Protein AF-A0A2M8AZI8-F1 (afdb_monomer_lite)

Radius of gyration: 31.73 Å; chains: 1; bounding box: 90×28×81 Å

Structure (mmCIF, N/CA/C/O backbone):
data_AF-A0A2M8AZI8-F1
#
_entry.id   AF-A0A2M8AZI8-F1
#
loop_
_atom_site.group_PDB
_atom_site.id
_atom_site.type_symbol
_atom_site.label_atom_id
_atom_site.label_alt_id
_atom_site.label_comp_id
_atom_site.label_asym_id
_atom_site.label_entity_id
_atom_site.label_seq_id
_atom_site.pdbx_PDB_ins_code
_atom_site.Cartn_x
_atom_site.Cartn_y
_atom_site.Cartn_z
_atom_site.occupancy
_atom_site.B_iso_or_equiv
_atom_site.auth_seq_id
_atom_site.auth_comp_id
_atom_site.auth_asym_id
_atom_site.auth_atom_id
_atom_site.pdbx_PDB_model_num
ATOM 1 N N . MET A 1 1 ? -41.576 -0.515 -7.253 1.00 39.91 1 MET A N 1
ATOM 2 C CA . MET A 1 1 ? -41.317 -1.568 -6.242 1.00 39.91 1 MET A CA 1
ATOM 3 C C . MET A 1 1 ? -39.993 -1.218 -5.573 1.00 39.91 1 MET A C 1
ATOM 5 O O . MET A 1 1 ? -39.043 -1.080 -6.317 1.00 39.91 1 MET A O 1
ATOM 9 N N . ALA A 1 2 ? -39.804 -0.953 -4.282 1.00 43.09 2 ALA A N 1
ATOM 10 C CA . ALA A 1 2 ? -40.608 -0.882 -3.058 1.00 43.09 2 ALA A CA 1
ATOM 11 C C . ALA A 1 2 ? -39.944 0.237 -2.199 1.00 43.09 2 ALA A C 1
ATOM 13 O O . ALA A 1 2 ? -38.724 0.293 -2.132 1.00 43.09 2 ALA A O 1
ATOM 14 N N . TRP A 1 3 ? -40.630 1.320 -1.815 1.00 40.69 3 TRP A N 1
ATOM 15 C CA . TRP A 1 3 ? -41.334 1.496 -0.527 1.00 40.69 3 TRP A CA 1
ATOM 16 C C . TRP A 1 3 ? -40.408 1.161 0.658 1.00 40.69 3 TRP A C 1
ATOM 18 O O . TRP A 1 3 ? -40.169 -0.003 0.946 1.00 40.69 3 TRP A O 1
ATOM 28 N N . LYS A 1 4 ? -39.724 2.152 1.248 1.00 44.53 4 LYS A N 1
ATOM 29 C CA . LYS A 1 4 ? -40.235 2.972 2.370 1.00 44.53 4 LYS A CA 1
ATOM 30 C C . LYS A 1 4 ? -40.916 2.115 3.451 1.00 44.53 4 LYS A C 1
ATOM 32 O O . LYS A 1 4 ? -42.136 2.087 3.547 1.00 44.53 4 LYS A O 1
ATOM 37 N N . LEU A 1 5 ? -40.115 1.417 4.250 1.00 49.28 5 LEU A N 1
ATOM 38 C CA . LEU A 1 5 ? -40.433 1.156 5.658 1.00 49.28 5 LEU A CA 1
ATOM 39 C C . LEU A 1 5 ? -39.701 2.222 6.482 1.00 49.28 5 LEU A C 1
ATOM 41 O O . LEU A 1 5 ? -38.779 2.825 5.951 1.00 49.28 5 LEU A O 1
ATOM 45 N N . TRP A 1 6 ? -40.048 2.388 7.755 1.00 47.81 6 TRP A N 1
ATOM 46 C CA . TRP A 1 6 ? -39.497 3.376 8.698 1.00 47.81 6 TRP A CA 1
ATOM 47 C C . TRP A 1 6 ? -40.212 4.729 8.676 1.00 47.81 6 TRP A C 1
ATOM 49 O O . TRP A 1 6 ? -39.631 5.727 8.288 1.00 47.81 6 TRP A O 1
ATOM 59 N N . ASP A 1 7 ? -41.473 4.740 9.118 1.00 43.44 7 ASP A N 1
ATOM 60 C CA . ASP A 1 7 ? -42.117 5.910 9.738 1.00 43.44 7 ASP A CA 1
ATOM 61 C C . ASP A 1 7 ? -43.399 5.464 10.461 1.00 43.44 7 ASP A C 1
ATOM 63 O O . ASP A 1 7 ? -44.515 5.675 9.991 1.00 43.44 7 ASP A O 1
ATOM 67 N N . SER A 1 8 ? -43.265 4.779 11.603 1.00 48.00 8 SER A N 1
ATOM 68 C CA . SER A 1 8 ? -44.414 4.540 12.489 1.00 48.00 8 SER A CA 1
ATOM 69 C C . SER A 1 8 ? -43.998 4.082 13.890 1.00 48.00 8 SER A C 1
ATOM 71 O O . SER A 1 8 ? -44.100 2.901 14.197 1.00 48.00 8 SER A O 1
ATOM 73 N N . ILE A 1 9 ? -43.578 5.009 14.753 1.00 46.41 9 ILE A N 1
ATOM 74 C CA . ILE A 1 9 ? -43.908 4.997 16.192 1.00 46.41 9 ILE A CA 1
ATOM 75 C C . ILE A 1 9 ? -44.066 6.469 16.601 1.00 46.41 9 ILE A C 1
ATOM 77 O O . ILE A 1 9 ? -43.119 7.164 16.946 1.00 46.41 9 ILE A O 1
ATOM 81 N N . THR A 1 10 ? -45.295 6.966 16.530 1.00 44.00 10 THR A N 1
ATOM 82 C CA . THR A 1 10 ? -45.736 8.146 17.281 1.00 44.00 10 THR A CA 1
ATOM 83 C C . THR A 1 10 ? -47.015 7.725 17.984 1.00 44.00 10 THR A C 1
ATOM 85 O O . THR A 1 10 ? -48.093 7.681 17.397 1.00 44.00 10 THR A O 1
ATOM 88 N N . ILE A 1 11 ? -46.880 7.312 19.243 1.00 44.59 11 ILE A N 1
ATOM 89 C CA . ILE A 1 11 ? -48.022 7.021 20.107 1.00 44.59 11 ILE A CA 1
ATOM 90 C C . ILE A 1 11 ? -48.446 8.351 20.727 1.00 44.59 11 ILE A C 1
ATOM 92 O O . ILE A 1 11 ? -47.822 8.842 21.663 1.00 44.59 11 ILE A O 1
ATOM 96 N N . ALA A 1 12 ? -49.510 8.932 20.180 1.00 41.91 12 ALA A N 1
ATOM 97 C CA . ALA A 1 12 ? -50.284 9.993 20.807 1.00 41.91 12 ALA A CA 1
ATOM 98 C C . ALA A 1 12 ? -51.715 9.486 21.035 1.00 41.91 12 ALA A C 1
ATOM 100 O O . ALA A 1 12 ? -52.374 9.069 20.084 1.00 41.91 12 ALA A O 1
ATOM 101 N N . ARG A 1 13 ? -52.163 9.503 22.296 1.00 47.25 13 ARG A N 1
ATOM 102 C CA . ARG A 1 13 ? -53.547 9.442 22.830 1.00 47.25 13 ARG A CA 1
ATOM 103 C C . ARG A 1 13 ? -53.390 9.314 24.355 1.00 47.25 13 ARG A C 1
ATOM 105 O O . ARG A 1 13 ? -52.532 8.562 24.790 1.00 47.25 13 ARG A O 1
ATOM 112 N N . SER A 1 14 ? -54.130 9.940 25.260 1.00 46.47 14 SER A N 1
ATOM 113 C CA . SER A 1 14 ? -55.259 10.875 25.246 1.00 46.47 14 SER A CA 1
ATOM 114 C C . SER A 1 14 ? -55.613 11.096 26.731 1.00 46.47 14 SER A C 1
ATOM 116 O O . SER A 1 14 ? -55.758 10.113 27.453 1.00 46.47 14 SER A O 1
ATOM 118 N N . GLU A 1 15 ? -55.777 12.333 27.195 1.00 40.75 15 GLU A N 1
ATOM 119 C CA . GLU A 1 15 ? -56.519 12.669 28.436 1.00 40.75 15 GLU A CA 1
ATOM 120 C C . GLU A 1 15 ? -58.011 12.944 28.071 1.00 40.75 15 GLU A C 1
ATOM 122 O O . GLU A 1 15 ? -58.261 13.035 26.864 1.00 40.75 15 GLU A O 1
ATOM 127 N N . PRO A 1 16 ? -59.020 13.117 28.982 1.00 47.03 16 PRO A N 1
ATOM 128 C CA . PRO A 1 16 ? -58.931 13.484 30.411 1.00 47.03 16 PRO A CA 1
ATOM 129 C C . PRO A 1 16 ? -60.017 12.944 31.412 1.00 47.03 16 PRO A C 1
ATOM 131 O O . PRO A 1 16 ? -61.083 12.460 31.048 1.00 47.03 16 PRO A O 1
ATOM 134 N N . ARG A 1 17 ? -59.765 13.246 32.705 1.00 46.69 17 ARG A N 1
ATOM 135 C CA . ARG A 1 17 ? -60.688 13.661 33.808 1.00 46.69 17 ARG A CA 1
ATOM 136 C C . ARG A 1 17 ? 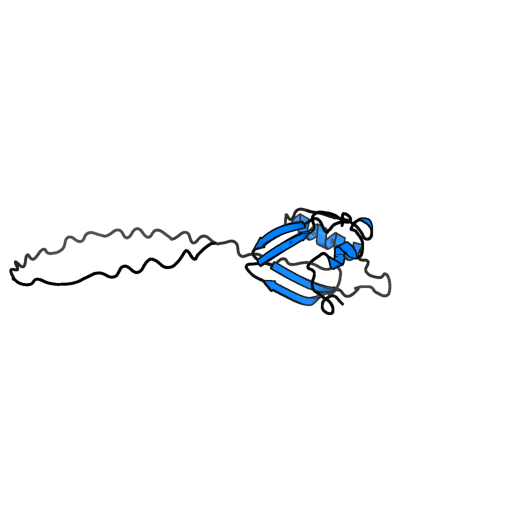-61.457 12.629 34.671 1.00 46.69 17 ARG A C 1
ATOM 138 O O . ARG A 1 17 ? -62.386 11.986 34.203 1.00 46.69 17 ARG A O 1
ATOM 145 N N . LYS A 1 18 ? -61.231 12.694 36.002 1.00 32.22 18 LYS A N 1
ATOM 146 C CA . LYS A 1 18 ? -62.204 13.113 37.057 1.00 32.22 18 LYS A CA 1
ATOM 147 C C . LYS A 1 18 ? -61.525 13.297 38.442 1.00 32.22 18 LYS A C 1
ATOM 149 O O . LYS A 1 18 ? -60.612 12.567 38.797 1.00 32.22 18 LYS A O 1
ATOM 154 N N . ARG A 1 19 ? -61.988 14.306 39.192 1.00 44.78 19 ARG A N 1
ATOM 155 C CA . ARG A 1 19 ? -61.738 14.715 40.607 1.00 44.78 19 ARG A CA 1
ATOM 156 C C . ARG A 1 19 ? -63.156 14.925 41.216 1.00 44.78 19 ARG A C 1
ATOM 158 O O . ARG A 1 19 ? -64.016 15.234 40.385 1.00 44.78 19 ARG A O 1
ATOM 165 N N . PRO A 1 20 ? -63.473 14.843 42.535 1.00 53.12 20 PRO A N 1
ATOM 166 C CA . PRO A 1 20 ? -62.659 14.918 43.768 1.00 53.12 20 PRO A CA 1
ATOM 167 C C . PRO A 1 20 ? -62.921 13.773 44.771 1.00 53.12 20 PRO A C 1
ATOM 169 O O . PRO A 1 20 ? -63.761 12.917 44.534 1.00 53.12 20 PRO A O 1
ATOM 172 N N . GLU A 1 21 ? -62.179 13.737 45.880 1.00 49.50 21 GLU A N 1
ATOM 173 C CA . GLU A 1 21 ? -62.717 13.939 47.243 1.00 49.50 21 GLU A CA 1
ATOM 174 C C . GLU A 1 21 ? -61.656 13.499 48.261 1.00 49.50 21 GLU A C 1
ATOM 176 O O . GLU A 1 21 ? -60.985 12.477 48.124 1.00 49.50 21 GLU A O 1
ATOM 181 N N . GLN A 1 22 ? -61.461 14.351 49.255 1.00 54.09 22 GLN A N 1
ATOM 182 C CA . GLN A 1 22 ? -60.545 14.185 50.369 1.00 54.09 22 GLN A CA 1
ATOM 183 C C . GLN A 1 22 ? -60.971 13.030 51.280 1.00 54.09 22 GLN A C 1
ATOM 185 O O . GLN A 1 22 ? -62.155 12.875 51.530 1.00 54.09 22 GLN A O 1
ATOM 190 N N . LEU A 1 23 ? -60.005 12.337 51.892 1.00 49.53 23 LEU A N 1
ATOM 191 C CA . LEU A 1 23 ? -60.018 12.029 53.331 1.00 49.53 23 LEU A CA 1
ATOM 192 C C . LEU A 1 23 ? -58.659 11.447 53.751 1.00 49.53 23 LEU A C 1
ATOM 194 O O . LEU A 1 23 ? -58.264 10.356 53.351 1.00 49.53 23 LEU A O 1
ATOM 198 N N . GLN A 1 24 ? -57.923 12.223 54.552 1.00 51.84 24 GLN A N 1
ATOM 199 C CA . GLN A 1 24 ? -56.728 11.765 55.263 1.00 51.84 24 GLN A CA 1
ATOM 200 C C . GLN A 1 24 ? -57.138 10.916 56.471 1.00 51.84 24 GLN A C 1
ATOM 202 O O . GLN A 1 24 ? -58.097 11.256 57.162 1.00 51.84 24 GLN A O 1
ATOM 207 N N . PRO A 1 25 ? -56.311 9.930 56.838 1.00 47.03 25 PRO A N 1
ATOM 208 C CA . PRO A 1 25 ? -55.832 9.903 58.217 1.00 47.03 25 PRO A CA 1
ATOM 209 C C . PRO A 1 25 ? -54.302 9.937 58.268 1.00 47.03 25 PRO A C 1
ATOM 211 O O . PRO A 1 25 ? -53.605 9.093 57.706 1.00 47.03 25 PRO A O 1
ATOM 214 N N . LYS A 1 26 ? -53.770 10.923 58.997 1.00 51.19 26 LYS A N 1
ATOM 215 C CA . LYS A 1 26 ? -52.360 10.992 59.388 1.00 51.19 26 LYS A CA 1
ATOM 216 C C . LYS A 1 26 ? -52.056 9.860 60.370 1.00 51.19 26 LYS A C 1
ATOM 218 O O . LYS A 1 26 ? -52.323 9.991 61.561 1.00 51.19 26 LYS A O 1
ATOM 223 N N . THR A 1 27 ? -51.447 8.773 59.906 1.00 55.84 27 THR A N 1
ATOM 224 C CA . THR A 1 27 ? -50.820 7.795 60.804 1.00 55.84 27 THR A CA 1
ATOM 225 C C . THR A 1 27 ? -49.329 8.085 60.914 1.00 55.84 27 THR A C 1
ATOM 227 O O . THR A 1 27 ? -48.545 7.766 60.020 1.00 55.84 27 THR A O 1
ATOM 230 N N . HIS A 1 28 ? -48.937 8.692 62.033 1.00 58.28 28 HIS A N 1
ATOM 231 C CA . HIS A 1 28 ? -47.547 8.780 62.467 1.00 58.28 28 HIS A CA 1
ATOM 232 C C . HIS A 1 28 ? -46.979 7.365 62.659 1.00 58.28 28 HIS A C 1
ATOM 234 O O . HIS A 1 28 ? -47.304 6.689 63.631 1.00 58.28 28 HIS A O 1
ATOM 240 N N . ARG A 1 29 ? -46.082 6.929 61.771 1.00 61.47 29 ARG A N 1
ATOM 241 C CA . ARG A 1 29 ? -45.151 5.832 62.065 1.00 61.47 29 ARG A CA 1
ATOM 242 C C . ARG A 1 29 ? -43.732 6.391 62.110 1.00 61.47 29 ARG A C 1
ATOM 244 O O . ARG A 1 29 ? -43.148 6.737 61.089 1.00 61.47 29 ARG A O 1
ATOM 251 N N . ARG A 1 30 ? -43.215 6.531 63.335 1.00 57.91 30 ARG A N 1
ATOM 252 C CA . ARG A 1 30 ? -41.795 6.777 63.632 1.00 57.91 30 ARG A CA 1
ATOM 253 C C . ARG A 1 30 ? -40.954 5.538 63.259 1.00 57.91 30 ARG A C 1
ATOM 255 O O . ARG A 1 30 ? -41.508 4.461 63.051 1.00 57.91 30 ARG A O 1
ATOM 262 N N . PRO A 1 31 ? -39.638 5.706 63.063 1.00 51.38 31 PRO A N 1
ATOM 263 C CA . PRO A 1 31 ? -38.943 5.156 61.912 1.00 51.38 31 PRO A CA 1
ATOM 264 C C . PRO A 1 31 ? -38.413 3.753 62.187 1.00 51.38 31 PRO A C 1
ATOM 266 O O . PRO A 1 31 ? -37.586 3.549 63.072 1.00 51.38 31 PRO A O 1
ATOM 269 N N . HIS A 1 32 ? -38.779 2.794 61.342 1.00 56.06 32 HIS A N 1
ATOM 270 C CA . HIS A 1 32 ? -37.907 1.645 61.152 1.00 56.06 32 HIS A CA 1
ATOM 271 C C . HIS A 1 32 ? -36.744 2.121 60.290 1.00 56.06 32 HIS A C 1
ATOM 273 O O . HIS A 1 32 ? -36.881 2.271 59.076 1.00 56.06 32 HIS A O 1
ATOM 279 N N . ARG A 1 33 ? -35.602 2.384 60.936 1.00 58.44 33 ARG A N 1
ATOM 280 C CA . ARG A 1 33 ? -34.289 2.446 60.288 1.00 58.44 33 ARG A CA 1
ATOM 281 C C . ARG A 1 33 ? -34.041 1.095 59.616 1.00 58.44 33 ARG A C 1
ATOM 283 O O . ARG A 1 33 ? -33.376 0.223 60.164 1.00 58.44 33 ARG A O 1
ATOM 290 N N . ARG A 1 34 ? -34.617 0.899 58.430 1.00 55.88 34 ARG A N 1
ATOM 291 C CA . ARG A 1 34 ? -34.148 -0.112 57.495 1.00 55.88 34 ARG A CA 1
ATOM 292 C C . ARG A 1 34 ? -32.791 0.393 57.045 1.00 55.88 34 ARG A C 1
ATOM 294 O O . ARG A 1 34 ? -32.704 1.328 56.256 1.00 55.88 34 ARG A O 1
ATOM 301 N N . LEU A 1 35 ? -31.745 -0.168 57.641 1.00 60.12 35 LEU A N 1
ATOM 302 C CA . LEU A 1 35 ? -30.392 -0.078 57.122 1.00 60.12 35 LEU A CA 1
ATOM 303 C C . LEU A 1 35 ? -30.442 -0.676 55.713 1.00 60.12 35 LEU A C 1
ATOM 305 O O . LEU A 1 35 ? -30.355 -1.889 55.535 1.00 60.12 35 LEU A O 1
ATOM 309 N N . LEU A 1 36 ? -30.683 0.179 54.721 1.00 58.75 36 LEU A N 1
ATOM 310 C CA . LEU A 1 36 ? -30.473 -0.138 53.322 1.00 58.75 36 LEU A CA 1
ATOM 311 C C . LEU A 1 36 ? -28.974 -0.386 53.195 1.00 58.75 36 LEU A C 1
ATOM 313 O O . LEU A 1 36 ? -28.180 0.550 53.136 1.00 58.75 36 LEU A O 1
ATOM 317 N N . ARG A 1 37 ? -28.579 -1.661 53.232 1.00 52.44 37 ARG A N 1
ATOM 318 C CA . ARG A 1 37 ? -27.275 -2.089 52.738 1.00 52.44 37 ARG A CA 1
ATOM 319 C C . ARG A 1 37 ? -27.262 -1.736 51.255 1.00 52.44 37 ARG A C 1
ATOM 321 O O . ARG A 1 37 ? -27.780 -2.487 50.436 1.00 52.44 37 ARG A O 1
ATOM 328 N N . ALA A 1 38 ? -26.752 -0.551 50.936 1.00 58.84 38 ALA A N 1
ATOM 329 C CA . ALA A 1 38 ? -26.398 -0.180 49.582 1.00 58.84 38 ALA A CA 1
ATOM 330 C C . ALA A 1 38 ? -25.289 -1.144 49.150 1.00 58.84 38 ALA A C 1
ATOM 332 O O . ALA A 1 38 ? -24.127 -0.980 49.517 1.00 58.84 38 ALA A O 1
ATOM 333 N N . ALA A 1 39 ? -25.673 -2.214 48.458 1.00 63.03 39 ALA A N 1
ATOM 334 C CA . ALA A 1 39 ? -24.733 -3.069 47.763 1.00 63.03 39 ALA A CA 1
ATOM 335 C C . ALA A 1 39 ? -24.150 -2.235 46.617 1.00 63.03 39 ALA A C 1
ATOM 337 O O . ALA A 1 39 ? -24.755 -2.105 45.555 1.00 63.03 39 ALA A O 1
ATOM 338 N N . LEU A 1 40 ? -23.006 -1.602 46.877 1.00 61.00 40 LEU A N 1
ATOM 339 C CA . LEU A 1 40 ? -22.134 -1.063 45.843 1.00 61.00 40 LEU A CA 1
ATOM 340 C C . LEU A 1 40 ? -21.672 -2.252 44.996 1.00 61.00 40 LEU A C 1
ATOM 342 O O . LEU A 1 40 ? -20.747 -2.961 45.378 1.00 61.00 40 LEU A O 1
ATOM 346 N N . LEU A 1 41 ? -22.358 -2.506 43.883 1.00 62.56 41 LEU A N 1
ATOM 347 C CA . LEU A 1 41 ? -21.805 -3.285 42.783 1.00 62.56 41 LEU A CA 1
ATOM 348 C C . LEU A 1 41 ? -20.745 -2.396 42.121 1.00 62.56 41 LEU A C 1
ATOM 350 O O . LEU A 1 41 ? -21.125 -1.398 41.503 1.00 62.56 41 LEU A O 1
ATOM 354 N N . PRO A 1 42 ? -19.437 -2.685 42.252 1.00 60.88 42 PRO A N 1
ATOM 355 C CA . PRO A 1 42 ? -18.449 -2.011 41.430 1.00 60.88 42 PRO A CA 1
ATOM 356 C C . PRO A 1 42 ? -18.741 -2.387 39.976 1.00 60.88 42 PRO A C 1
ATOM 358 O O . PRO A 1 42 ? -18.663 -3.553 39.591 1.00 60.88 42 PRO A O 1
ATOM 361 N N . GLY A 1 43 ? -19.158 -1.394 39.190 1.00 62.00 43 GLY A N 1
ATOM 362 C CA . GLY A 1 43 ? -19.361 -1.541 37.759 1.00 62.00 43 GLY A CA 1
ATOM 363 C C . GLY A 1 43 ? -18.046 -1.957 37.118 1.00 62.00 43 GLY A C 1
ATOM 364 O O . GLY A 1 43 ? -17.089 -1.185 37.102 1.00 62.00 43 GLY A O 1
ATOM 365 N N . LEU A 1 44 ? -18.000 -3.190 36.621 1.00 67.38 44 LEU A N 1
ATOM 366 C CA . LEU A 1 44 ? -16.913 -3.692 35.798 1.00 67.38 44 LEU A CA 1
ATOM 367 C C . LEU A 1 44 ? -16.999 -2.944 34.460 1.00 67.38 44 LEU A C 1
ATOM 369 O O . LEU A 1 44 ? -17.703 -3.362 33.542 1.00 67.38 44 LEU A O 1
ATOM 373 N N . ALA A 1 45 ? -16.371 -1.771 34.388 1.00 66.25 45 ALA A N 1
ATOM 374 C CA . ALA A 1 45 ? -16.213 -1.046 33.141 1.00 66.25 45 ALA A CA 1
ATOM 375 C C . ALA A 1 45 ? -15.412 -1.950 32.201 1.00 66.25 45 ALA A C 1
ATOM 377 O O . ALA A 1 45 ? -14.229 -2.204 32.431 1.00 66.25 45 ALA A O 1
ATOM 378 N N . ALA A 1 46 ? -16.082 -2.494 31.187 1.00 64.81 46 ALA A N 1
ATOM 379 C CA . ALA A 1 46 ? -15.427 -3.212 30.114 1.00 64.81 46 ALA A CA 1
ATOM 380 C C . ALA A 1 46 ? -14.428 -2.247 29.466 1.00 64.81 46 ALA A C 1
ATOM 382 O O . ALA A 1 46 ? -14.820 -1.312 28.769 1.00 64.81 46 ALA A O 1
ATOM 383 N N . LEU A 1 47 ? -13.139 -2.442 29.751 1.00 66.94 47 LEU A N 1
ATOM 384 C CA . LEU A 1 47 ? -12.059 -1.832 28.993 1.00 66.94 47 LEU A CA 1
ATOM 385 C C . LEU A 1 47 ? -12.170 -2.389 27.576 1.00 66.94 47 LEU A C 1
ATOM 387 O O . LEU A 1 47 ? -11.687 -3.484 27.290 1.00 66.94 47 LEU A O 1
ATOM 391 N N . ALA A 1 48 ? -12.870 -1.664 26.704 1.00 64.81 48 ALA A N 1
ATOM 392 C CA . ALA A 1 48 ? -12.764 -1.900 25.278 1.00 64.81 48 ALA A CA 1
ATOM 393 C C . ALA A 1 48 ? -11.271 -1.792 24.922 1.00 64.81 48 ALA A C 1
ATOM 395 O O . ALA A 1 48 ? -10.624 -0.836 25.368 1.00 64.81 48 ALA A O 1
ATOM 396 N N . PRO A 1 49 ? -10.696 -2.756 24.182 1.00 60.28 49 PRO A N 1
ATOM 397 C CA . PRO A 1 49 ? -9.318 -2.646 23.741 1.00 60.28 49 PRO A CA 1
ATOM 398 C C . PRO A 1 49 ? -9.185 -1.334 22.971 1.00 60.28 49 PRO A C 1
ATOM 400 O O . PRO A 1 49 ? -9.894 -1.121 21.986 1.00 60.28 49 PRO A O 1
ATOM 403 N N . ALA A 1 50 ? -8.318 -0.437 23.437 1.00 62.16 50 ALA A N 1
ATOM 404 C CA . ALA A 1 50 ? -7.922 0.694 22.619 1.00 62.16 50 ALA A CA 1
ATOM 405 C C . ALA A 1 50 ? -7.319 0.108 21.339 1.00 62.16 50 ALA A C 1
ATOM 407 O O . ALA A 1 50 ? -6.393 -0.703 21.417 1.00 62.16 50 ALA A O 1
ATOM 408 N N . ALA A 1 51 ? -7.880 0.463 20.182 1.00 63.03 51 ALA A N 1
ATOM 409 C CA . ALA A 1 51 ? -7.296 0.102 18.902 1.00 63.03 51 ALA A CA 1
ATOM 410 C C . ALA A 1 51 ? -5.866 0.654 18.890 1.00 63.03 51 ALA A C 1
ATOM 412 O O . ALA A 1 51 ? -5.662 1.868 18.923 1.00 63.03 51 ALA A O 1
ATOM 413 N N . GLN A 1 52 ? -4.878 -0.236 18.957 1.00 66.12 52 GLN A N 1
ATOM 414 C CA . GLN A 1 52 ? -3.485 0.174 18.885 1.00 66.12 52 GLN A CA 1
ATOM 415 C C . GLN A 1 52 ? -3.220 0.595 17.445 1.00 66.12 52 GLN A C 1
ATOM 417 O O . GLN A 1 52 ? -3.411 -0.199 16.525 1.00 66.12 52 GLN A O 1
ATOM 422 N N . ALA A 1 53 ? -2.821 1.852 17.257 1.00 72.88 53 ALA A N 1
ATOM 423 C CA . ALA A 1 53 ? -2.391 2.338 15.956 1.00 72.88 53 ALA A CA 1
ATOM 424 C C . ALA A 1 53 ? -1.204 1.490 15.475 1.00 72.88 53 ALA A C 1
ATOM 426 O O . ALA A 1 53 ? -0.242 1.270 16.222 1.00 72.88 53 ALA A O 1
ATOM 427 N N . LEU A 1 54 ? -1.285 0.993 14.239 1.00 86.25 54 LEU A N 1
ATOM 428 C CA . LEU A 1 54 ? -0.228 0.187 13.641 1.00 86.25 54 LEU A CA 1
ATOM 429 C C . LEU A 1 54 ? 1.032 1.047 13.512 1.00 86.25 54 LEU A C 1
ATOM 431 O O . LEU A 1 54 ? 1.099 1.957 12.691 1.00 86.25 54 LEU A O 1
ATOM 435 N N . THR A 1 55 ? 2.040 0.752 14.328 1.00 89.56 55 THR A N 1
ATOM 436 C CA . THR A 1 55 ? 3.312 1.477 14.303 1.00 89.56 55 THR A CA 1
ATOM 437 C C . THR A 1 55 ? 4.341 0.650 13.545 1.00 89.56 55 THR A C 1
ATOM 439 O O . THR A 1 55 ? 4.675 -0.455 13.967 1.00 89.56 55 THR A O 1
ATOM 442 N N . LEU A 1 56 ? 4.833 1.181 12.424 1.00 93.19 56 LEU A N 1
ATOM 443 C CA . LEU A 1 56 ? 5.825 0.526 11.570 1.00 93.19 56 LEU A CA 1
ATOM 444 C C . LEU A 1 56 ? 7.216 1.131 11.788 1.00 93.19 56 LEU A C 1
ATOM 446 O O . LEU A 1 56 ? 7.383 2.350 11.800 1.00 93.19 56 LEU A O 1
ATOM 450 N N . ALA A 1 57 ? 8.224 0.274 11.913 1.00 95.19 57 ALA A N 1
ATOM 451 C CA . ALA A 1 57 ? 9.631 0.648 11.900 1.00 95.19 57 ALA A CA 1
ATOM 452 C C . ALA A 1 57 ? 10.195 0.501 10.480 1.00 95.19 57 ALA A C 1
ATOM 454 O O . ALA A 1 57 ? 10.224 -0.598 9.918 1.00 95.19 57 ALA A O 1
ATOM 455 N N . PHE A 1 58 ? 10.654 1.610 9.902 1.00 95.44 58 PHE A N 1
ATOM 456 C CA . PHE A 1 58 ? 11.225 1.654 8.556 1.00 95.44 58 PHE A CA 1
ATOM 457 C C . PHE A 1 58 ? 12.759 1.530 8.589 1.00 95.44 58 PHE A C 1
ATOM 459 O O . PHE A 1 58 ? 13.385 1.960 9.558 1.00 95.44 58 PHE A O 1
ATOM 466 N N . PRO A 1 59 ? 13.392 0.984 7.531 1.00 92.56 59 PRO A N 1
ATOM 467 C CA . PRO A 1 59 ? 14.854 0.853 7.451 1.00 92.56 59 PRO A CA 1
ATOM 468 C C . PRO A 1 59 ? 15.601 2.190 7.276 1.00 92.56 59 PRO A C 1
ATOM 470 O O . PRO A 1 59 ? 16.825 2.223 7.361 1.00 92.56 59 PRO A O 1
ATOM 473 N N . GLY A 1 60 ? 14.883 3.287 7.033 1.00 92.06 60 GLY A N 1
ATOM 474 C CA . GLY A 1 60 ? 15.417 4.641 6.913 1.00 92.06 60 GLY A CA 1
ATOM 475 C C . GLY A 1 60 ? 14.428 5.667 7.464 1.00 92.06 60 GLY A C 1
ATOM 476 O O . GLY A 1 60 ? 13.333 5.309 7.905 1.00 92.06 60 GLY A O 1
ATOM 477 N N . ALA A 1 61 ? 14.802 6.948 7.438 1.00 93.12 61 ALA A N 1
ATOM 478 C CA . ALA A 1 61 ? 13.902 8.018 7.862 1.00 93.12 61 ALA A CA 1
ATOM 479 C C . ALA A 1 61 ? 12.651 8.028 6.971 1.00 93.12 61 ALA A C 1
ATOM 481 O O . ALA A 1 61 ? 12.769 8.087 5.748 1.00 93.12 61 ALA A O 1
ATOM 482 N N . ALA A 1 62 ? 11.470 7.959 7.582 1.00 95.12 62 ALA A N 1
ATOM 483 C CA . ALA A 1 62 ? 10.200 7.876 6.875 1.00 95.12 62 ALA A CA 1
ATOM 484 C C . ALA A 1 62 ? 9.270 9.018 7.285 1.00 95.12 62 ALA A C 1
ATOM 486 O O . ALA A 1 62 ? 9.092 9.287 8.473 1.00 95.12 62 ALA A O 1
ATOM 487 N N . THR A 1 63 ? 8.650 9.652 6.294 1.00 94.25 63 THR A N 1
ATOM 488 C CA . THR A 1 63 ? 7.670 10.724 6.491 1.00 94.25 63 THR A CA 1
ATOM 489 C C . THR A 1 63 ? 6.388 10.366 5.756 1.00 94.25 63 THR A C 1
ATOM 491 O O . THR A 1 63 ? 6.440 9.986 4.585 1.00 94.25 63 THR A O 1
ATOM 494 N N . ALA A 1 64 ? 5.242 10.490 6.425 1.00 93.62 64 ALA A N 1
ATOM 495 C CA . ALA A 1 64 ? 3.948 10.340 5.771 1.00 93.62 64 ALA A CA 1
ATOM 496 C C . ALA A 1 64 ? 3.751 11.484 4.764 1.00 93.62 64 ALA A C 1
ATOM 498 O O . ALA A 1 64 ? 3.882 12.654 5.126 1.00 93.62 64 ALA A O 1
ATOM 499 N N . THR A 1 65 ? 3.474 11.154 3.504 1.00 94.31 65 THR A N 1
ATOM 500 C CA . THR A 1 65 ? 3.214 12.137 2.436 1.00 94.31 65 THR A CA 1
ATOM 501 C C . THR A 1 65 ? 1.729 12.380 2.229 1.00 94.31 65 THR A C 1
ATOM 503 O O . THR A 1 65 ? 1.340 13.485 1.864 1.00 94.31 65 THR A O 1
ATOM 506 N N . ALA A 1 66 ? 0.907 11.372 2.511 1.00 94.12 66 ALA A N 1
ATOM 507 C CA . ALA A 1 66 ? -0.542 11.463 2.513 1.00 94.12 66 ALA A CA 1
ATOM 508 C C . ALA A 1 66 ? -1.132 10.414 3.452 1.00 94.12 66 ALA A C 1
ATOM 510 O O . ALA A 1 66 ? -0.561 9.336 3.636 1.00 94.12 66 ALA A O 1
ATOM 511 N N . SER A 1 67 ? -2.300 10.721 4.007 1.00 93.38 67 SER A N 1
ATOM 512 C CA . SER A 1 67 ? -3.067 9.794 4.831 1.00 93.38 67 SER A CA 1
ATOM 513 C C . SER A 1 67 ? -4.555 9.951 4.547 1.00 93.38 67 SER A C 1
ATOM 515 O O . SER A 1 67 ? -5.057 11.068 4.411 1.00 93.38 67 SER A O 1
ATOM 517 N N . ARG A 1 68 ? -5.260 8.824 4.501 1.00 93.06 68 ARG A N 1
ATOM 518 C CA . ARG A 1 68 ? -6.713 8.726 4.377 1.00 93.06 68 ARG A CA 1
ATOM 519 C C . ARG A 1 68 ? -7.236 7.902 5.546 1.00 93.06 68 ARG A C 1
ATOM 521 O O . ARG A 1 68 ? -6.755 6.797 5.790 1.00 93.06 68 ARG A O 1
ATOM 528 N N . PHE A 1 69 ? -8.224 8.446 6.249 1.00 94.38 69 PHE A N 1
ATOM 529 C CA . PHE A 1 69 ? -8.915 7.765 7.338 1.00 94.38 69 PHE A CA 1
ATOM 530 C C . PHE A 1 69 ? -10.425 7.814 7.116 1.00 94.38 69 PHE A C 1
ATOM 532 O O . PHE A 1 69 ? -10.990 8.893 6.934 1.00 94.38 69 PHE A O 1
ATOM 539 N N . GLU A 1 70 ? -11.079 6.657 7.168 1.00 94.94 70 GLU A N 1
ATOM 540 C CA . GLU A 1 70 ? -12.533 6.528 7.049 1.00 94.94 70 GLU A CA 1
ATOM 541 C C . GLU A 1 70 ? -13.066 5.524 8.067 1.00 94.94 70 GLU A C 1
ATOM 543 O O . GLU A 1 70 ? -12.511 4.439 8.232 1.00 94.94 70 GLU A O 1
ATOM 548 N N . SER A 1 71 ? -14.156 5.863 8.758 1.00 94.75 71 SER A N 1
ATOM 549 C CA . SER A 1 71 ? -14.778 4.956 9.723 1.00 94.75 71 SER A CA 1
ATOM 550 C C . SER A 1 71 ? -16.266 5.282 9.937 1.00 94.75 71 SER A C 1
ATOM 552 O O . SER A 1 71 ? -16.575 6.400 10.359 1.00 94.75 71 SER A O 1
ATOM 554 N N . PRO A 1 7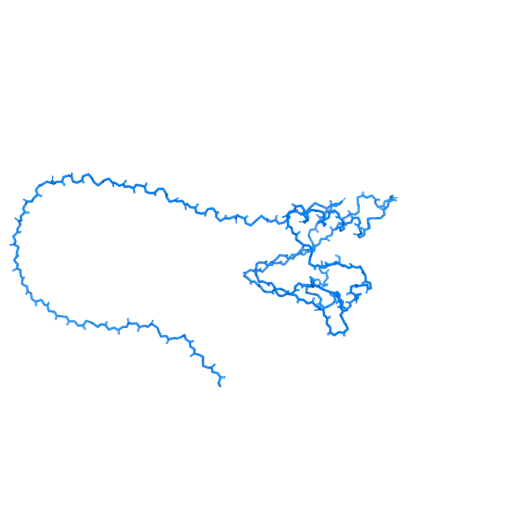2 ? -17.193 4.331 9.700 1.00 94.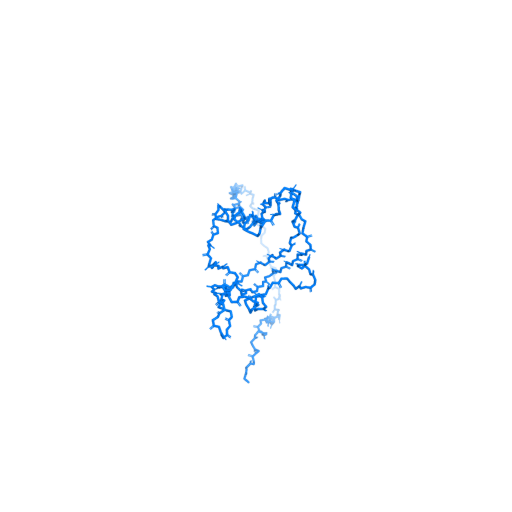81 72 PRO A N 1
ATOM 555 C CA . PRO A 1 72 ? -16.977 3.049 9.025 1.00 94.81 72 PRO A CA 1
ATOM 556 C C . PRO A 1 72 ? -16.861 3.218 7.500 1.00 94.81 72 PRO A C 1
ATOM 558 O O . PRO A 1 72 ? -17.396 4.165 6.928 1.00 94.81 72 PRO A O 1
ATOM 561 N N . THR A 1 73 ? -16.213 2.263 6.839 1.00 96.56 73 THR A N 1
ATOM 562 C CA . THR A 1 73 ? -16.191 2.131 5.376 1.00 96.56 73 THR A CA 1
ATOM 563 C C . THR A 1 73 ? -16.109 0.654 4.972 1.00 96.56 73 THR A C 1
ATOM 565 O O . THR A 1 73 ? -15.924 -0.222 5.826 1.00 96.56 73 THR A O 1
ATOM 568 N N . SER A 1 74 ? -16.245 0.373 3.676 1.00 96.56 74 SER A N 1
ATOM 569 C CA . SER A 1 74 ? -16.017 -0.952 3.093 1.00 96.56 74 SER A CA 1
ATOM 570 C C . SER A 1 74 ? -14.852 -0.876 2.106 1.00 96.56 74 SER A C 1
ATOM 572 O O . SER A 1 74 ? -14.828 0.001 1.248 1.00 96.56 74 SER A O 1
ATOM 574 N N . TYR A 1 75 ? -13.908 -1.813 2.181 1.00 96.19 75 TYR A N 1
ATOM 575 C CA . TYR A 1 75 ? -12.708 -1.826 1.341 1.00 96.19 75 TYR A CA 1
ATOM 576 C C . TYR A 1 75 ? -12.482 -3.200 0.704 1.00 96.19 75 TYR A C 1
ATOM 578 O O . TYR A 1 75 ? -12.673 -4.242 1.339 1.00 96.19 75 TYR A O 1
ATOM 586 N N . ARG A 1 76 ? -12.077 -3.217 -0.570 1.00 97.00 76 ARG A N 1
ATOM 587 C CA . ARG A 1 76 ? -11.780 -4.446 -1.319 1.00 97.00 76 ARG A CA 1
ATOM 588 C C . ARG A 1 76 ? -10.285 -4.741 -1.274 1.00 97.00 76 ARG A C 1
ATOM 590 O O . ARG A 1 76 ? -9.502 -4.124 -1.985 1.00 97.00 76 ARG A O 1
A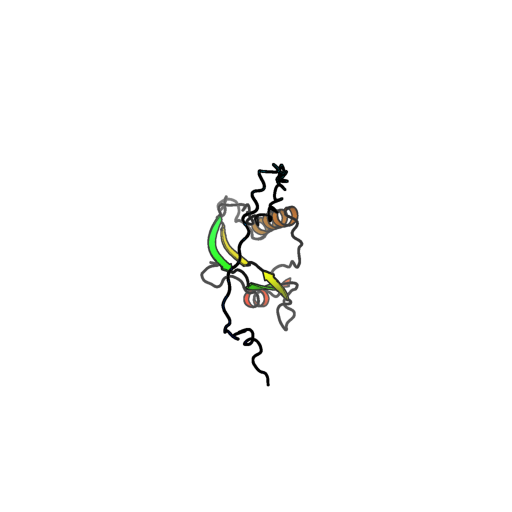TOM 597 N N . VAL A 1 77 ? -9.894 -5.719 -0.461 1.00 95.75 77 VAL A N 1
ATOM 598 C CA . VAL A 1 77 ? -8.500 -6.174 -0.354 1.00 95.75 77 VAL A CA 1
ATOM 599 C C . VAL A 1 77 ? -8.220 -7.217 -1.432 1.00 95.75 77 VAL A C 1
ATOM 601 O O . VAL A 1 77 ? -8.993 -8.166 -1.582 1.00 95.75 77 VAL A O 1
ATOM 604 N N . ALA A 1 78 ? -7.116 -7.064 -2.164 1.00 96.44 78 ALA A N 1
ATOM 605 C CA . ALA A 1 78 ? -6.657 -8.048 -3.141 1.00 96.44 78 ALA A CA 1
ATOM 606 C C . ALA A 1 78 ? -6.295 -9.380 -2.464 1.00 96.44 78 ALA A C 1
ATOM 608 O O . ALA A 1 78 ? -5.583 -9.404 -1.460 1.00 96.44 78 ALA A O 1
ATOM 609 N N . ILE A 1 79 ? -6.779 -10.487 -3.025 1.00 97.31 79 ILE A N 1
ATOM 610 C CA . ILE A 1 79 ? -6.517 -11.854 -2.538 1.00 97.31 79 ILE A CA 1
ATOM 611 C C . ILE A 1 79 ? -5.940 -12.772 -3.627 1.00 97.31 79 ILE A C 1
ATOM 613 O O . ILE A 1 79 ? -5.853 -13.982 -3.436 1.00 97.31 79 ILE A O 1
ATOM 617 N N . GLY A 1 80 ? -5.582 -12.209 -4.779 1.00 97.62 80 GLY A N 1
ATOM 618 C CA . GLY A 1 80 ? -5.045 -12.935 -5.923 1.00 97.62 80 GLY A CA 1
ATOM 619 C C . GLY A 1 80 ? -4.450 -11.989 -6.962 1.00 97.62 80 GLY A C 1
ATOM 620 O O . GLY A 1 80 ? -4.659 -10.775 -6.898 1.00 97.62 80 GLY A O 1
ATOM 621 N N . ALA A 1 81 ? -3.703 -12.557 -7.908 1.00 98.00 81 ALA A N 1
ATOM 622 C CA . ALA A 1 81 ? -3.173 -11.833 -9.059 1.00 98.00 81 ALA A CA 1
ATOM 623 C C . ALA A 1 81 ? -4.304 -11.465 -10.026 1.00 98.00 81 ALA A C 1
ATOM 625 O O . ALA A 1 81 ? -5.357 -12.102 -10.014 1.00 98.00 81 ALA A O 1
ATOM 626 N N . TRP A 1 82 ? -4.069 -10.476 -10.887 1.00 97.69 82 TRP A N 1
ATOM 627 C CA . TRP A 1 82 ? -4.968 -10.185 -12.002 1.00 97.69 82 TRP A CA 1
ATOM 628 C C . TRP A 1 82 ? -5.181 -11.436 -12.863 1.00 97.69 82 TRP A C 1
ATOM 630 O O . TRP A 1 82 ? -4.217 -12.037 -13.339 1.00 97.69 82 TRP A O 1
ATOM 640 N N . ASP A 1 83 ? -6.439 -11.820 -13.074 1.00 94.75 83 ASP A N 1
ATOM 641 C CA . ASP A 1 83 ? -6.796 -13.068 -13.765 1.00 94.75 83 ASP A CA 1
ATOM 642 C C . ASP A 1 83 ? -7.166 -12.877 -15.247 1.00 94.75 83 ASP A C 1
ATOM 644 O O . ASP A 1 83 ? -7.602 -13.814 -15.916 1.00 94.75 83 ASP A O 1
ATOM 648 N N . GLY A 1 84 ? -6.985 -11.663 -15.774 1.00 93.69 84 GLY A N 1
ATOM 649 C CA . GLY A 1 84 ? -7.380 -11.274 -17.130 1.00 93.69 84 GLY A CA 1
ATOM 650 C C . GLY A 1 84 ? -8.767 -10.634 -17.210 1.00 93.69 84 GLY A C 1
ATOM 651 O O . GLY A 1 84 ? -9.043 -9.919 -18.169 1.00 93.69 84 GLY A O 1
ATOM 652 N N . SER A 1 85 ? -9.621 -10.847 -16.206 1.00 94.12 85 SER A N 1
ATOM 653 C CA . SER A 1 85 ? -10.972 -10.276 -16.130 1.00 94.12 85 SER A CA 1
ATOM 654 C C . SER A 1 85 ? -11.125 -9.233 -15.024 1.00 94.12 85 SER A C 1
ATOM 656 O O . SER A 1 85 ? -11.981 -8.352 -15.115 1.00 94.12 85 SER A O 1
ATOM 658 N N . GLY A 1 86 ? -10.289 -9.312 -13.990 1.00 95.75 86 GLY A N 1
ATOM 659 C CA . GLY A 1 86 ? -10.313 -8.391 -12.871 1.00 95.75 86 GLY A CA 1
ATOM 660 C C . GLY A 1 86 ? -9.251 -8.708 -11.827 1.00 95.75 86 GLY A C 1
ATOM 661 O O . GLY A 1 86 ? -8.471 -9.654 -11.947 1.00 95.75 86 GLY A O 1
ATOM 662 N N . LEU A 1 87 ? -9.253 -7.900 -10.768 1.00 97.44 87 LEU A N 1
ATOM 663 C CA . LEU A 1 87 ? -8.481 -8.155 -9.562 1.00 97.44 87 LEU A CA 1
ATOM 664 C C . LEU A 1 87 ? -9.333 -8.988 -8.586 1.00 97.44 87 LEU A C 1
ATOM 666 O O . LEU A 1 87 ? -10.363 -8.490 -8.115 1.00 97.44 87 LEU A O 1
ATOM 670 N N . PRO A 1 88 ? -8.940 -10.228 -8.240 1.00 97.62 88 PRO A N 1
ATOM 671 C CA . PRO A 1 88 ? -9.627 -11.006 -7.218 1.00 97.62 88 PRO A CA 1
ATOM 672 C C . PRO A 1 88 ? -9.551 -10.295 -5.865 1.00 97.62 88 PRO A C 1
ATOM 674 O O . PRO A 1 88 ? -8.466 -10.045 -5.335 1.00 97.62 88 PRO A O 1
ATOM 677 N N . THR A 1 89 ? -10.707 -9.973 -5.282 1.00 97.56 89 THR A N 1
ATOM 678 C CA . THR A 1 89 ? -10.787 -9.220 -4.022 1.00 97.56 89 THR A CA 1
ATOM 679 C C . THR A 1 89 ? -11.719 -9.862 -3.001 1.00 97.56 89 THR A C 1
ATOM 681 O O . THR A 1 89 ? -12.643 -10.603 -3.337 1.00 97.56 89 THR A O 1
ATOM 684 N N . ARG A 1 90 ? -11.503 -9.525 -1.727 1.00 97.31 90 ARG A N 1
ATOM 685 C CA . ARG A 1 90 ? -12.428 -9.773 -0.618 1.00 97.31 90 ARG A CA 1
ATOM 686 C C . ARG A 1 90 ? -12.854 -8.443 0.000 1.00 97.31 90 ARG A C 1
ATOM 688 O O . ARG A 1 90 ? -12.019 -7.567 0.207 1.00 97.31 90 ARG A O 1
ATOM 695 N N . LEU A 1 91 ? -14.148 -8.302 0.285 1.00 97.56 91 LEU A N 1
ATOM 696 C CA . LEU A 1 91 ? -14.697 -7.124 0.956 1.00 97.56 91 LEU A CA 1
ATOM 697 C C . LEU A 1 91 ? -14.477 -7.229 2.471 1.00 97.56 91 LEU A C 1
ATOM 699 O O . LEU A 1 91 ? -14.793 -8.260 3.065 1.00 97.56 91 LEU A O 1
ATOM 703 N N . PHE A 1 92 ? -13.966 -6.161 3.072 1.00 95.75 92 PHE A N 1
ATOM 704 C CA . PHE A 1 92 ? -13.857 -5.970 4.517 1.00 95.75 92 PHE A CA 1
ATOM 705 C C . PHE A 1 92 ? -14.590 -4.688 4.914 1.00 95.75 92 PHE A C 1
ATOM 707 O O . PHE A 1 92 ? -14.645 -3.746 4.126 1.00 95.75 92 PHE A O 1
ATOM 714 N N . GLU A 1 93 ? -15.136 -4.648 6.126 1.00 97.25 93 GLU A N 1
ATOM 715 C CA . GLU A 1 93 ? -15.867 -3.499 6.667 1.00 97.25 93 GLU A CA 1
ATOM 716 C C . GLU A 1 93 ? -15.264 -3.089 8.010 1.00 97.25 93 GLU A C 1
ATOM 718 O O . GLU A 1 93 ? -14.906 -3.947 8.820 1.00 97.25 93 GLU A O 1
ATOM 723 N N . GLY A 1 94 ? -15.142 -1.785 8.252 1.00 95.00 94 GLY A N 1
ATOM 724 C CA . GLY A 1 94 ? -14.582 -1.263 9.495 1.00 95.00 94 GLY A CA 1
ATOM 725 C C . GLY A 1 94 ? -13.914 0.094 9.326 1.00 95.00 94 GLY A C 1
ATOM 726 O O . GLY A 1 94 ? -14.290 0.877 8.456 1.00 95.00 94 GLY A O 1
ATOM 727 N N . ALA A 1 95 ? -12.935 0.374 10.185 1.00 94.00 95 ALA A N 1
ATOM 728 C CA . ALA A 1 95 ? -12.072 1.538 10.039 1.00 94.00 95 ALA A CA 1
ATOM 729 C C . ALA A 1 95 ? -10.994 1.261 8.982 1.00 94.00 95 ALA A C 1
ATOM 731 O O . ALA A 1 95 ? -10.342 0.216 9.012 1.00 94.00 95 ALA A O 1
ATOM 732 N N . LEU A 1 96 ? -10.805 2.211 8.074 1.00 93.19 96 LEU A N 1
ATOM 733 C CA . LEU A 1 96 ? -9.748 2.223 7.075 1.00 93.19 96 LEU A CA 1
ATOM 734 C C . LEU A 1 96 ? -8.740 3.307 7.438 1.00 93.19 96 LEU A C 1
ATOM 736 O O . LEU A 1 96 ? -9.108 4.466 7.615 1.00 93.19 96 LEU A O 1
ATOM 740 N N . GLU A 1 97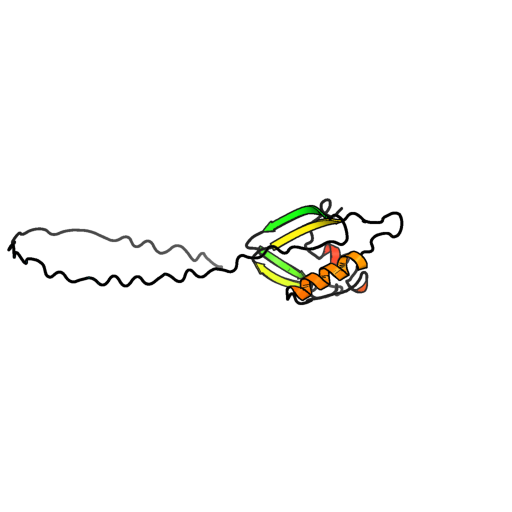 ? -7.471 2.922 7.488 1.00 93.06 97 GLU A N 1
ATOM 741 C CA . GLU A 1 97 ? -6.335 3.833 7.548 1.00 93.06 97 GLU A CA 1
ATOM 742 C C . GLU A 1 97 ? -5.375 3.458 6.414 1.00 93.06 97 GLU A C 1
ATOM 744 O O . GLU A 1 97 ? -4.864 2.338 6.363 1.00 93.06 97 GLU A O 1
ATOM 749 N N . GLN A 1 98 ? -5.166 4.380 5.476 1.00 93.44 98 GLN A N 1
ATOM 750 C CA . GLN A 1 98 ? -4.199 4.246 4.387 1.00 93.44 98 GLN A CA 1
ATOM 751 C C . GLN A 1 98 ? -3.195 5.388 4.495 1.00 93.44 98 GLN A C 1
ATOM 753 O O . GLN A 1 98 ? -3.590 6.549 4.562 1.00 93.44 98 GLN A O 1
ATOM 758 N N . THR A 1 99 ? -1.902 5.067 4.477 1.00 94.00 99 THR A N 1
ATOM 759 C CA . THR A 1 99 ? -0.833 6.068 4.570 1.00 94.00 99 THR A CA 1
ATOM 760 C C . THR A 1 99 ? 0.227 5.805 3.511 1.00 94.00 99 THR A C 1
ATOM 762 O O . THR A 1 99 ? 0.762 4.698 3.419 1.00 94.00 99 THR A O 1
ATOM 765 N N . ALA A 1 100 ? 0.540 6.837 2.731 1.00 94.56 100 ALA A N 1
ATOM 766 C CA . ALA A 1 100 ? 1.675 6.860 1.822 1.00 94.56 100 ALA A CA 1
ATOM 767 C C . ALA A 1 100 ? 2.915 7.375 2.565 1.00 94.56 100 ALA A C 1
ATOM 769 O O . ALA A 1 100 ? 2.844 8.351 3.315 1.00 94.56 100 ALA A O 1
ATOM 770 N N . TRP A 1 101 ? 4.054 6.713 2.360 1.00 93.62 101 TRP A N 1
ATOM 771 C CA . TRP A 1 101 ? 5.305 7.015 3.053 1.00 93.62 101 TRP A CA 1
ATOM 772 C C . TRP A 1 101 ? 6.418 7.325 2.059 1.00 93.62 101 TRP A C 1
ATOM 774 O O . TRP A 1 101 ? 6.680 6.546 1.143 1.00 93.62 101 TRP A O 1
ATOM 784 N N . ARG A 1 102 ? 7.147 8.414 2.309 1.00 93.19 102 ARG A N 1
ATOM 785 C CA . ARG A 1 102 ? 8.440 8.693 1.683 1.00 93.19 102 ARG A CA 1
ATOM 786 C C . ARG A 1 102 ? 9.545 8.206 2.604 1.00 93.19 102 ARG A C 1
ATOM 788 O O . ARG A 1 102 ? 9.682 8.720 3.711 1.00 93.19 102 ARG A O 1
ATOM 795 N N . ILE A 1 103 ? 10.332 7.242 2.134 1.00 93.69 103 ILE A N 1
ATOM 796 C CA . ILE A 1 103 ? 11.444 6.648 2.883 1.00 93.69 103 ILE A CA 1
ATOM 797 C C . ILE A 1 103 ? 12.755 7.125 2.265 1.00 93.69 103 ILE A C 1
ATOM 799 O O . ILE A 1 103 ? 12.978 6.968 1.065 1.00 93.69 103 ILE A O 1
ATOM 803 N N . ILE A 1 104 ? 13.613 7.719 3.086 1.00 92.19 104 ILE A N 1
ATOM 804 C CA . ILE A 1 104 ? 14.936 8.183 2.682 1.00 92.19 104 ILE A CA 1
ATOM 805 C C . ILE A 1 104 ? 15.931 7.036 2.830 1.00 92.19 104 ILE A C 1
ATOM 807 O O . ILE A 1 104 ? 16.009 6.402 3.884 1.00 92.19 104 ILE A O 1
ATOM 811 N N . ASP A 1 105 ? 16.701 6.798 1.770 1.00 91.25 105 ASP A N 1
ATOM 812 C CA . ASP A 1 105 ? 17.812 5.854 1.784 1.00 91.25 105 ASP A CA 1
ATOM 813 C C . ASP A 1 105 ? 18.849 6.282 2.840 1.00 91.25 105 ASP A C 1
ATOM 815 O O . ASP A 1 105 ? 19.357 7.407 2.764 1.00 91.25 105 ASP A O 1
ATOM 819 N N . PRO A 1 106 ? 19.157 5.434 3.837 1.00 87.06 106 PRO A N 1
ATOM 820 C CA . PRO A 1 106 ? 20.121 5.779 4.875 1.00 87.06 106 PRO A CA 1
ATOM 821 C C . PRO A 1 106 ? 21.568 5.823 4.359 1.00 87.06 106 PRO A C 1
ATOM 823 O O . PRO A 1 106 ? 22.401 6.503 4.955 1.00 87.06 106 PRO A O 1
ATOM 826 N N . GLU A 1 107 ? 21.895 5.117 3.270 1.00 87.94 107 GLU A N 1
ATOM 827 C CA . GLU A 1 107 ? 23.269 4.931 2.784 1.00 87.94 107 GLU A CA 1
ATOM 828 C C . GLU A 1 107 ? 23.392 5.060 1.250 1.00 87.94 107 GLU A C 1
ATOM 830 O O . GLU A 1 107 ? 24.021 4.220 0.592 1.00 87.94 107 GLU A O 1
ATOM 835 N N . PRO A 1 108 ? 22.911 6.171 0.653 1.00 81.81 108 PRO A N 1
ATOM 836 C CA . PRO A 1 108 ? 22.738 6.300 -0.797 1.00 81.81 108 PRO A CA 1
ATOM 837 C C . PRO A 1 108 ? 24.053 6.253 -1.590 1.00 81.81 108 PRO A C 1
ATOM 839 O O . PRO A 1 108 ? 24.047 6.076 -2.804 1.00 81.81 108 PRO A O 1
ATOM 842 N N . ARG A 1 109 ? 25.203 6.427 -0.922 1.00 86.38 109 ARG A N 1
ATOM 843 C CA . ARG A 1 109 ? 26.537 6.361 -1.546 1.00 86.38 109 ARG A CA 1
ATOM 844 C C . ARG A 1 109 ? 27.140 4.958 -1.576 1.00 86.38 109 ARG A C 1
ATOM 846 O O . ARG A 1 109 ? 28.149 4.767 -2.248 1.00 86.38 109 ARG A O 1
ATOM 853 N N . ARG A 1 110 ? 26.585 4.008 -0.819 1.00 83.88 110 ARG A N 1
ATOM 854 C CA . ARG A 1 110 ? 27.096 2.632 -0.733 1.00 83.88 110 ARG A CA 1
ATOM 855 C C . ARG A 1 110 ? 26.194 1.660 -1.470 1.00 83.88 110 ARG A C 1
ATOM 857 O O . ARG A 1 110 ? 26.687 0.850 -2.249 1.00 83.88 110 ARG A O 1
ATOM 864 N N . GLN A 1 111 ? 24.893 1.748 -1.226 1.00 82.06 111 GLN A N 1
ATOM 865 C CA . GLN A 1 111 ? 23.911 0.866 -1.831 1.00 82.06 111 GLN A CA 1
ATOM 866 C C . GLN A 1 111 ? 22.553 1.548 -1.821 1.00 82.06 111 GLN A C 1
ATOM 868 O O . GLN A 1 111 ? 22.131 2.037 -0.781 1.00 82.06 111 GLN A O 1
ATOM 873 N N . SER A 1 112 ? 21.864 1.530 -2.961 1.00 86.69 112 SER A N 1
ATOM 874 C CA . SER A 1 112 ? 20.490 2.015 -3.025 1.00 86.69 112 SER A CA 1
ATOM 875 C C . SER A 1 112 ? 19.549 1.108 -2.234 1.00 86.69 112 SER A C 1
ATOM 877 O O . SER A 1 112 ? 19.594 -0.118 -2.378 1.00 86.69 112 SER A O 1
ATOM 879 N N . LEU A 1 113 ? 18.667 1.709 -1.441 1.00 90.81 113 LEU A N 1
ATOM 880 C CA . LEU A 1 113 ? 17.616 0.997 -0.721 1.00 90.81 113 LEU A CA 1
ATOM 881 C C . LEU A 1 113 ? 16.685 0.277 -1.713 1.00 90.81 113 LEU A C 1
ATOM 883 O O . LEU A 1 113 ? 16.020 0.903 -2.538 1.00 90.81 113 LEU A O 1
ATOM 887 N N . THR A 1 114 ? 16.645 -1.055 -1.648 1.00 92.00 114 THR A N 1
ATOM 888 C CA . THR A 1 114 ? 15.838 -1.876 -2.563 1.00 92.00 114 THR A CA 1
ATOM 889 C C . THR A 1 114 ? 14.419 -2.074 -2.033 1.00 92.00 114 THR A C 1
ATOM 891 O O . THR A 1 114 ? 14.190 -2.095 -0.822 1.00 92.00 114 THR A O 1
ATOM 894 N N . THR A 1 115 ? 13.452 -2.303 -2.927 1.00 91.31 115 THR A N 1
ATOM 895 C CA . THR A 1 115 ? 12.064 -2.622 -2.545 1.00 91.31 115 THR A CA 1
ATOM 896 C C . THR A 1 115 ? 11.991 -3.819 -1.598 1.00 91.31 115 THR A C 1
ATOM 898 O O . THR A 1 115 ? 11.260 -3.777 -0.610 1.00 91.31 115 THR A O 1
ATOM 901 N N . LEU A 1 116 ? 12.791 -4.863 -1.841 1.00 92.19 116 LEU A N 1
ATOM 902 C CA . LEU A 1 116 ? 12.843 -6.036 -0.968 1.00 92.19 116 LEU A CA 1
ATOM 903 C C . LEU A 1 116 ? 13.367 -5.686 0.435 1.00 92.19 116 LEU A C 1
ATOM 905 O O . LEU A 1 116 ? 12.790 -6.139 1.421 1.00 92.19 116 LEU A O 1
ATOM 909 N N . ALA A 1 117 ? 14.405 -4.849 0.536 1.00 93.00 117 ALA A N 1
ATOM 910 C CA . ALA A 1 117 ? 14.945 -4.395 1.820 1.00 93.00 117 ALA A CA 1
ATOM 911 C C . ALA A 1 117 ? 13.946 -3.543 2.626 1.00 93.00 117 ALA A C 1
ATOM 913 O O . ALA A 1 117 ? 14.033 -3.502 3.850 1.00 93.00 117 ALA A O 1
ATOM 914 N N . ILE A 1 118 ? 12.981 -2.897 1.960 1.00 94.31 118 ILE A N 1
ATOM 915 C CA . ILE A 1 118 ? 11.872 -2.186 2.612 1.00 94.31 118 ILE A CA 1
ATOM 916 C C . ILE A 1 118 ? 10.773 -3.162 3.041 1.00 94.31 118 ILE A C 1
ATOM 918 O O . ILE A 1 118 ? 10.362 -3.161 4.199 1.00 94.31 118 ILE A O 1
ATOM 922 N N . LEU A 1 119 ? 10.277 -3.996 2.123 1.00 94.44 119 LEU A N 1
ATOM 923 C CA . LEU A 1 119 ? 9.077 -4.802 2.363 1.00 94.44 119 LEU A CA 1
ATOM 924 C C . LEU A 1 119 ? 9.320 -5.996 3.293 1.00 94.44 119 LEU A C 1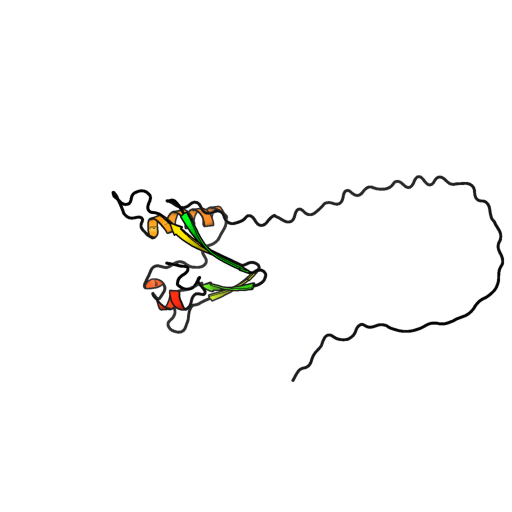
ATOM 926 O O . LEU A 1 119 ? 8.430 -6.350 4.067 1.00 94.44 119 LEU A O 1
ATOM 930 N N . GLN A 1 120 ? 10.507 -6.609 3.255 1.00 94.88 120 GLN A N 1
ATOM 931 C CA . GLN A 1 120 ? 10.823 -7.778 4.079 1.00 94.88 120 GLN A CA 1
ATOM 932 C C . GLN A 1 120 ? 10.716 -7.498 5.595 1.00 94.88 120 GLN A C 1
ATOM 934 O O . GLN A 1 120 ? 9.988 -8.240 6.266 1.00 94.88 120 GLN A O 1
ATOM 939 N N . PRO A 1 121 ? 11.340 -6.441 6.162 1.00 95.50 121 PRO A N 1
ATOM 940 C CA . PRO A 1 121 ? 11.221 -6.160 7.592 1.00 95.50 121 PRO A CA 1
ATOM 941 C C . PRO A 1 121 ? 9.819 -5.685 7.993 1.00 95.50 121 PRO A C 1
ATOM 943 O O . PRO A 1 121 ? 9.375 -5.985 9.100 1.00 95.50 121 PRO A O 1
ATOM 946 N N . LEU A 1 122 ? 9.092 -4.983 7.116 1.00 96.38 122 LEU A N 1
ATOM 947 C CA . LEU A 1 122 ? 7.707 -4.575 7.384 1.00 96.38 122 LEU A CA 1
ATOM 948 C C . LEU A 1 122 ? 6.777 -5.789 7.465 1.00 96.38 122 LEU A C 1
ATOM 950 O O . LEU A 1 122 ? 5.958 -5.892 8.376 1.00 96.38 122 LEU A O 1
ATOM 954 N N . ARG A 1 123 ? 6.947 -6.761 6.565 1.00 95.62 123 ARG A N 1
ATOM 955 C CA . ARG A 1 123 ? 6.204 -8.024 6.621 1.00 95.62 123 ARG A CA 1
ATOM 956 C C . ARG A 1 123 ? 6.475 -8.781 7.915 1.00 95.62 123 ARG A C 1
ATOM 958 O O . ARG A 1 123 ? 5.533 -9.267 8.533 1.00 95.62 123 ARG A O 1
ATOM 965 N N . ALA A 1 124 ? 7.737 -8.866 8.338 1.00 96.50 124 ALA A N 1
ATOM 966 C CA . ALA A 1 124 ? 8.095 -9.524 9.591 1.00 96.50 124 ALA A CA 1
ATOM 967 C C . ALA A 1 124 ? 7.386 -8.883 10.799 1.00 96.50 124 ALA A C 1
ATOM 969 O O . ALA A 1 124 ? 6.860 -9.610 11.640 1.00 96.50 124 ALA A O 1
ATOM 970 N N . GLN A 1 125 ? 7.293 -7.548 10.841 1.00 96.94 125 GLN A N 1
ATOM 971 C CA . GLN A 1 125 ? 6.553 -6.823 11.883 1.00 96.94 125 GLN A CA 1
ATOM 972 C C . GLN A 1 125 ? 5.060 -7.180 11.886 1.00 96.94 125 GLN A C 1
ATOM 974 O O . GLN A 1 125 ? 4.507 -7.492 12.936 1.00 96.94 125 GLN A O 1
ATOM 979 N N . LEU A 1 126 ? 4.408 -7.204 10.718 1.00 95.38 126 LEU A N 1
ATOM 980 C CA . LEU A 1 126 ? 2.989 -7.573 10.616 1.00 95.38 126 LEU A CA 1
ATOM 981 C C . LEU A 1 126 ? 2.736 -9.013 11.087 1.00 95.38 126 LEU A C 1
ATOM 983 O O . LEU A 1 126 ? 1.801 -9.265 11.843 1.00 95.38 126 LEU A O 1
ATOM 987 N N . LEU A 1 127 ? 3.594 -9.958 10.703 1.00 96.12 127 LEU A N 1
ATOM 988 C CA . LEU A 1 127 ? 3.482 -11.346 11.162 1.00 96.12 127 LEU A CA 1
ATOM 989 C C . LEU A 1 127 ? 3.647 -11.462 12.685 1.00 96.12 127 LEU A C 1
ATOM 991 O O . LEU A 1 127 ? 2.898 -12.191 13.330 1.00 96.12 127 LEU A O 1
ATOM 995 N N . GLN A 1 128 ? 4.587 -10.715 13.273 1.00 96.06 128 GLN A N 1
ATOM 996 C CA . GLN A 1 128 ? 4.794 -10.668 14.727 1.00 96.06 128 GLN A CA 1
ATOM 997 C C . GLN A 1 128 ? 3.600 -10.067 15.481 1.00 96.06 128 GLN A C 1
ATOM 999 O O . GLN A 1 128 ? 3.325 -10.475 16.607 1.00 96.06 128 GLN A O 1
ATOM 1004 N N . LEU A 1 129 ? 2.871 -9.139 14.856 1.00 94.44 129 LEU A N 1
ATOM 1005 C CA . LEU A 1 129 ? 1.632 -8.564 15.386 1.00 94.44 129 LEU A CA 1
ATOM 1006 C C . LEU A 1 129 ? 0.406 -9.483 15.202 1.00 94.44 129 LEU A C 1
ATOM 1008 O O . LEU A 1 129 ? -0.690 -9.131 15.632 1.00 94.44 129 LEU A O 1
ATOM 1012 N N . GLY A 1 130 ? 0.571 -10.662 14.590 1.00 95.06 130 GLY A N 1
ATOM 1013 C CA . GLY A 1 130 ? -0.492 -11.655 14.414 1.00 95.06 130 GLY A CA 1
ATOM 1014 C C . GLY A 1 130 ? -1.330 -11.484 13.145 1.00 95.06 130 GLY A C 1
ATOM 1015 O O . GLY A 1 130 ? -2.367 -12.135 13.010 1.00 95.06 130 GLY A O 1
ATOM 1016 N N . TYR A 1 131 ? -0.901 -10.641 12.200 1.00 94.31 131 TYR A N 1
ATOM 1017 C CA . TYR A 1 131 ? -1.545 -10.553 10.890 1.00 94.31 131 TYR A CA 1
ATOM 1018 C C . TYR A 1 131 ? -1.239 -11.800 10.050 1.00 94.31 131 TYR A C 1
ATOM 1020 O O . TYR A 1 131 ? -0.148 -12.366 10.112 1.00 94.31 131 TYR A O 1
ATOM 1028 N N . ALA A 1 132 ? -2.198 -12.203 9.215 1.00 93.44 132 ALA A N 1
ATOM 1029 C CA . ALA A 1 132 ? -2.032 -13.288 8.253 1.00 93.44 132 ALA A CA 1
ATOM 1030 C C . ALA A 1 132 ? -1.793 -12.736 6.842 1.00 93.44 132 ALA A C 1
ATOM 1032 O O . ALA A 1 132 ? -2.422 -11.758 6.433 1.00 93.44 132 ALA A O 1
ATOM 1033 N N . VAL A 1 133 ? -0.927 -13.396 6.070 1.00 94.56 133 VAL A N 1
ATOM 1034 C CA . VAL A 1 133 ? -0.764 -13.086 4.644 1.00 94.56 133 VAL A CA 1
ATOM 1035 C C . VAL A 1 133 ? -1.964 -13.642 3.887 1.00 94.56 133 VAL A C 1
ATOM 1037 O O . VAL A 1 133 ? -2.156 -14.854 3.828 1.00 94.56 133 VAL A O 1
ATOM 1040 N N . LEU A 1 134 ? -2.775 -12.754 3.312 1.00 95.12 134 LEU A N 1
ATOM 1041 C CA . LEU A 1 134 ? -3.877 -13.153 2.433 1.00 95.12 134 LEU A CA 1
ATOM 1042 C C . LEU A 1 134 ? -3.393 -13.452 1.013 1.00 95.12 134 LEU A C 1
ATOM 1044 O O . LEU A 1 134 ? -3.927 -14.351 0.370 1.00 95.12 134 LEU A O 1
ATOM 1048 N N . PHE A 1 135 ? -2.404 -12.696 0.530 1.00 96.31 135 PHE A N 1
ATOM 1049 C CA . PHE A 1 135 ? -1.843 -12.831 -0.810 1.00 96.31 135 PHE A CA 1
ATOM 1050 C C . PHE A 1 135 ? -0.464 -12.155 -0.908 1.00 96.31 135 PHE A C 1
ATOM 1052 O O . PHE A 1 135 ? -0.232 -11.126 -0.273 1.00 96.31 135 PHE A O 1
ATOM 1059 N N . GLU A 1 136 ? 0.444 -12.733 -1.699 1.00 94.38 136 GLU A N 1
ATOM 1060 C CA . GLU A 1 136 ? 1.769 -12.189 -2.020 1.00 94.38 136 GLU A CA 1
ATOM 1061 C C . GLU A 1 136 ? 2.178 -12.617 -3.440 1.00 94.38 136 GLU A C 1
ATOM 1063 O O . GLU A 1 136 ? 1.949 -13.754 -3.849 1.00 94.38 136 GLU A O 1
ATOM 1068 N N . CYS A 1 137 ? 2.793 -11.701 -4.184 1.00 94.81 137 CYS A N 1
ATOM 1069 C CA . CYS A 1 137 ? 3.328 -11.902 -5.528 1.00 94.81 137 CYS A CA 1
ATOM 1070 C C . CYS A 1 137 ? 4.375 -10.813 -5.821 1.00 94.81 137 CYS A C 1
ATOM 1072 O O . CYS A 1 137 ? 4.527 -9.867 -5.043 1.00 94.81 137 CYS A O 1
ATOM 1074 N N . GLU A 1 138 ? 5.067 -10.910 -6.959 1.00 94.31 138 GLU A N 1
ATOM 1075 C CA . GLU A 1 138 ? 6.019 -9.891 -7.410 1.00 94.31 138 GLU A CA 1
ATOM 1076 C C . GLU A 1 138 ? 5.789 -9.509 -8.880 1.00 94.31 138 GLU A C 1
ATOM 1078 O O . GLU A 1 138 ? 5.672 -10.371 -9.753 1.00 94.31 138 GLU A O 1
ATOM 1083 N N . ALA A 1 139 ? 5.765 -8.200 -9.153 1.00 92.31 139 ALA A N 1
ATOM 1084 C CA . ALA A 1 139 ? 5.767 -7.610 -10.493 1.00 92.31 139 ALA A CA 1
ATOM 1085 C C . ALA A 1 139 ? 4.760 -8.266 -11.465 1.00 92.31 139 ALA A C 1
ATOM 1087 O O . ALA A 1 139 ? 3.546 -8.191 -11.266 1.00 92.31 139 ALA A O 1
ATOM 1088 N N . ALA A 1 140 ? 5.252 -8.908 -12.530 1.00 94.81 140 ALA A N 1
ATOM 1089 C CA . ALA A 1 140 ? 4.420 -9.547 -13.546 1.00 94.81 140 ALA A CA 1
ATOM 1090 C C . ALA A 1 140 ? 3.566 -10.696 -12.984 1.00 94.81 140 ALA A C 1
ATOM 1092 O O . ALA A 1 140 ? 2.456 -10.904 -13.462 1.00 94.81 140 ALA A O 1
ATOM 1093 N N . ALA A 1 141 ? 4.022 -11.389 -11.933 1.00 96.31 141 ALA A N 1
ATOM 1094 C CA . ALA A 1 141 ? 3.245 -12.449 -11.291 1.00 96.31 141 ALA A CA 1
ATOM 1095 C C . ALA A 1 141 ? 2.002 -11.916 -10.558 1.00 96.31 141 ALA A C 1
ATOM 1097 O O . ALA A 1 141 ? 1.078 -12.678 -10.297 1.00 96.31 141 ALA A O 1
ATOM 1098 N N . CYS A 1 142 ? 1.958 -10.617 -10.243 1.00 97.12 142 CYS A N 1
ATOM 1099 C CA . CYS A 1 142 ? 0.758 -9.965 -9.721 1.00 97.12 142 CYS A CA 1
ATOM 1100 C C . CYS A 1 142 ? -0.241 -9.569 -10.816 1.00 97.12 142 CYS A C 1
ATOM 1102 O O . CYS A 1 142 ? -1.402 -9.318 -10.506 1.00 97.12 142 CYS A O 1
ATOM 1104 N N . GLY A 1 143 ? 0.198 -9.475 -12.076 1.00 96.69 143 GLY A N 1
ATOM 1105 C CA . GLY A 1 143 ? -0.539 -8.799 -13.149 1.00 96.69 143 GLY A CA 1
ATOM 1106 C C . GLY A 1 143 ? 0.024 -7.429 -13.540 1.00 96.69 143 GLY A C 1
ATOM 1107 O O . GLY A 1 143 ? -0.614 -6.699 -14.290 1.00 96.69 143 GLY A O 1
ATOM 1108 N N . GLY A 1 144 ? 1.205 -7.047 -13.038 1.00 95.00 144 GLY A N 1
ATOM 1109 C CA . GLY A 1 144 ? 1.866 -5.797 -13.423 1.00 95.00 144 GLY A CA 1
ATOM 1110 C C . GLY A 1 144 ? 1.028 -4.549 -13.122 1.00 95.00 144 GLY A C 1
ATOM 1111 O O . GLY A 1 144 ? 0.543 -4.366 -12.005 1.00 95.00 144 GLY A O 1
ATOM 1112 N N . PHE A 1 145 ? 0.884 -3.670 -14.115 1.00 93.19 145 PHE A N 1
ATOM 1113 C CA . PHE A 1 145 ? 0.142 -2.417 -13.962 1.00 93.19 145 PHE A CA 1
ATOM 1114 C C . PHE A 1 145 ? -1.363 -2.627 -13.764 1.00 93.19 145 PHE A C 1
ATOM 1116 O O . PHE A 1 145 ? -1.962 -1.853 -13.019 1.00 93.19 145 PHE A O 1
ATOM 1123 N N . ASP A 1 146 ? -1.957 -3.677 -14.341 1.00 96.19 146 ASP A N 1
ATOM 1124 C CA . ASP A 1 146 ? -3.393 -3.956 -14.193 1.00 96.19 146 ASP A CA 1
ATOM 1125 C C . ASP A 1 146 ? -3.761 -4.181 -12.722 1.00 96.19 146 ASP A C 1
ATOM 1127 O O . ASP A 1 146 ? -4.743 -3.630 -12.230 1.00 96.19 146 ASP A O 1
ATOM 1131 N N . PHE A 1 147 ? -2.910 -4.897 -11.975 1.00 95.50 147 PHE A N 1
ATOM 1132 C CA . PHE A 1 147 ? -3.070 -5.063 -10.529 1.00 95.50 147 PHE A CA 1
ATOM 1133 C C . PHE A 1 147 ? -3.069 -3.714 -9.800 1.00 95.50 147 PHE A C 1
ATOM 1135 O O . PHE A 1 147 ? -3.958 -3.446 -8.994 1.00 95.50 147 PHE A O 1
ATOM 1142 N N . ARG A 1 148 ? -2.080 -2.856 -10.092 1.00 90.06 148 ARG A N 1
ATOM 1143 C CA . ARG A 1 148 ? -1.924 -1.553 -9.430 1.00 90.06 148 ARG A CA 1
ATOM 1144 C C . ARG A 1 148 ? -3.134 -0.654 -9.679 1.00 90.06 148 ARG A C 1
ATOM 1146 O O . ARG A 1 148 ? -3.650 -0.075 -8.730 1.00 90.06 148 ARG A O 1
ATOM 1153 N N . TYR A 1 149 ? -3.578 -0.533 -10.927 1.00 91.31 149 TYR A N 1
ATOM 1154 C CA . TYR A 1 149 ? -4.686 0.358 -11.283 1.00 91.31 149 TYR A CA 1
ATOM 1155 C C . TYR A 1 149 ? -6.058 -0.183 -10.873 1.00 91.31 149 TYR A C 1
ATOM 1157 O O . TYR A 1 149 ? -6.987 0.597 -10.691 1.00 91.31 149 TYR A O 1
ATOM 1165 N N . ALA A 1 150 ? -6.195 -1.500 -10.707 1.00 94.25 150 ALA A N 1
ATOM 1166 C CA . ALA A 1 150 ? -7.417 -2.107 -10.191 1.00 94.25 150 ALA A CA 1
ATOM 1167 C C . ALA A 1 150 ? -7.520 -2.073 -8.656 1.00 94.25 150 ALA A C 1
ATOM 1169 O O . ALA A 1 150 ? -8.607 -2.274 -8.113 1.00 94.25 150 ALA A O 1
ATOM 1170 N N . SER A 1 151 ? -6.407 -1.851 -7.948 1.00 93.06 151 SER A N 1
ATOM 1171 C CA . SER A 1 151 ? -6.391 -1.697 -6.490 1.00 93.06 151 SER A CA 1
ATOM 1172 C C . SER A 1 151 ? -6.722 -0.262 -6.058 1.00 93.06 151 SER A C 1
ATOM 1174 O O . SER A 1 151 ? -6.214 0.689 -6.644 1.00 93.06 151 SER A O 1
ATOM 1176 N N . ASP A 1 152 ? -7.535 -0.105 -5.006 1.00 92.62 152 ASP A N 1
ATOM 1177 C CA . ASP A 1 152 ? -7.919 1.199 -4.429 1.00 92.62 152 ASP A CA 1
ATOM 1178 C C . ASP A 1 152 ? -6.804 1.770 -3.527 1.00 92.62 152 ASP A C 1
ATOM 1180 O O . ASP A 1 152 ? -6.919 1.853 -2.302 1.00 92.62 152 ASP A O 1
ATOM 1184 N N . LEU A 1 153 ? -5.658 2.076 -4.136 1.00 90.50 153 LEU A N 1
ATOM 1185 C CA . LEU A 1 153 ? -4.522 2.722 -3.474 1.00 90.50 153 LEU A CA 1
ATOM 1186 C C . LEU A 1 153 ? -4.653 4.250 -3.523 1.00 90.50 153 LEU A C 1
ATOM 1188 O O . LEU A 1 153 ? -5.419 4.799 -4.312 1.00 90.50 153 LEU A O 1
ATOM 1192 N N . GLN A 1 154 ? -3.868 4.943 -2.694 1.00 89.81 154 GLN A N 1
ATOM 1193 C CA . GLN A 1 154 ? -3.811 6.404 -2.708 1.00 89.81 154 GLN A CA 1
ATOM 1194 C C . GLN A 1 154 ? -3.413 6.902 -4.120 1.00 89.81 154 GLN A C 1
ATOM 1196 O O . GLN A 1 154 ? -2.453 6.379 -4.693 1.00 89.81 154 GLN A O 1
ATOM 1201 N N . PRO A 1 155 ? -4.137 7.873 -4.705 1.00 84.31 155 PRO A N 1
ATOM 1202 C CA . PRO A 1 155 ? -3.905 8.294 -6.083 1.00 84.31 155 PRO A CA 1
ATOM 1203 C C . PRO A 1 155 ? -2.612 9.101 -6.232 1.00 84.31 155 PRO A C 1
ATOM 1205 O O . PRO A 1 155 ? -2.085 9.670 -5.278 1.00 84.31 155 PRO A O 1
ATOM 1208 N N . GLU A 1 156 ? -2.117 9.231 -7.459 1.00 78.25 156 GLU A N 1
ATOM 1209 C CA . GLU A 1 156 ? -1.184 10.304 -7.789 1.00 78.25 156 GLU A CA 1
ATOM 1210 C C . GLU A 1 156 ? -1.819 11.688 -7.516 1.00 78.25 156 GLU A C 1
ATOM 1212 O O . GLU A 1 156 ? -3.009 11.880 -7.786 1.00 78.25 156 GLU A O 1
ATOM 1217 N N . PRO A 1 157 ? -1.054 12.684 -7.023 1.00 85.69 157 PRO A N 1
ATOM 1218 C CA . PRO A 1 157 ? 0.400 12.692 -6.828 1.00 85.69 157 PRO A CA 1
ATOM 1219 C C . PRO A 1 157 ? 0.883 12.203 -5.450 1.00 85.69 157 PRO A C 1
ATOM 1221 O O . PRO A 1 157 ? 2.083 12.218 -5.190 1.00 85.69 157 PRO A O 1
ATOM 1224 N N . ASP A 1 158 ? -0.019 11.776 -4.571 1.00 84.19 158 ASP A N 1
ATOM 1225 C CA . ASP A 1 158 ? 0.256 11.529 -3.149 1.00 84.19 158 ASP A CA 1
ATOM 1226 C C . ASP A 1 158 ? 1.259 10.385 -2.888 1.00 84.19 158 ASP A C 1
ATOM 1228 O O . ASP A 1 158 ? 1.900 10.331 -1.832 1.00 84.19 158 ASP A O 1
ATOM 1232 N N . MET A 1 159 ? 1.403 9.474 -3.859 1.00 80.50 159 MET A N 1
ATOM 1233 C CA . MET A 1 159 ? 2.332 8.335 -3.847 1.00 80.50 159 MET A CA 1
ATOM 1234 C C . MET A 1 159 ? 3.660 8.567 -4.603 1.00 80.50 159 MET A C 1
ATOM 1236 O O . MET A 1 159 ? 4.386 7.601 -4.860 1.00 80.50 159 MET A O 1
ATOM 1240 N N . HIS A 1 160 ? 3.992 9.806 -4.980 1.00 70.00 160 HIS A N 1
ATOM 1241 C CA . HIS A 1 160 ? 5.296 10.164 -5.569 1.00 70.00 160 HIS A CA 1
ATOM 1242 C C . HIS A 1 160 ? 6.326 10.616 -4.524 1.00 70.00 160 HIS A C 1
ATOM 1244 O O . HIS A 1 160 ? 5.938 11.008 -3.401 1.00 70.00 160 HIS A O 1
#

pLDDT: mean 80.02, std 19.59, range [32.22, 98.0]

Foldseek 3Di:
DDDDDDDDDDDDDDDDDDDDDDDDDDDDDDDDPPVPPPPPPPPPPPPDPDPDDDDFDFPADKDWLDKDKDAWDKFWDAQAAQPVPAGDTDIDTGIDIATAMDGDDPCVPPDDCDPCNGVVRRVVSCVVVVDDDSDDDDAVRRVHVRNVVRHPHDDPPSND

Sequence (160 aa):
MAWKLWDSITIARSEPRKRPEQLQPKTHRRPHRRLLRAALLPGLAALAPAAQALTLAFPGAATATASRFESPTSYRVAIGAWDGSGLPTRLFEGALEQTAWRIIDPEPRRQSLTTLAILQPLRAQLLQLGYAVLFECEAAACGGFDFRYASDLQPEPDMH

Secondary structure (DSSP, 8-state):
-----------------------------------------------PPP----PPPPSS-EEEEEEEEEEEEEEEEE-S---SS---EEEEEEEEEEEEEEE--S-TTT-PPPHHHHHHHHHHHHHHTT--------GGGGTHHHHHHHS-PPPTTTT-